Protein AF-A0A068U530-F1 (afdb_monomer_lite)

Organism: Coffea canephora (NCBI:txid49390)

InterPro domains:
  IPR027443 Isopenicillin N synthase-like superfamily [G3DSA:2.60.120.330] (8-93)
  IPR044861 Isopenicillin N synthase-like, Fe(2+) 2OG dioxygenase domain [PF03171] (11-51)

Sequence (94 aa):
MNFSFLTNYVAFIVNLGDLLERWSNCSFRSTLHRVLVGGQERYSIAFFVFPSFNCVVKCLPTCHSEDDPPKYPPVTCGAYLMQRYEDTYVDRSS

Secondary structure (DSSP, 8-state):
------SSS--------HHHHHHTTTSS------PPP-SS------------TT-EE---GGG--SSS--SS--EEHHHHHHHHHHHHH-----

Radius of gyration: 17.14 Å; chains: 1; bounding box: 40×43×44 Å

Foldseek 3Di:
DDDDDPPDDDDDDDFDDPLVCQQLLNPHDRDDDDDDDDPDDDDDDDDDDDPDQQDWRHHHPVRADPVRHRPDDIDGRNVVVVVVCCVVPVDPPD

Structure (mmCIF, N/CA/C/O backbone):
data_AF-A0A068U530-F1
#
_entry.id   AF-A0A068U530-F1
#
loop_
_atom_site.group_PDB
_atom_site.id
_atom_site.type_symbol
_atom_site.label_atom_id
_atom_site.label_alt_id
_atom_site.label_comp_id
_atom_site.label_asym_id
_atom_site.label_entity_id
_atom_site.label_seq_id
_atom_site.pdbx_PDB_ins_code
_atom_site.Cartn_x
_atom_site.Cartn_y
_atom_site.Cartn_z
_atom_site.occupancy
_atom_site.B_iso_or_equiv
_atom_site.auth_seq_id
_atom_site.auth_comp_id
_atom_site.auth_asym_id
_atom_site.auth_atom_id
_atom_site.pdbx_PDB_model_num
ATOM 1 N N . MET A 1 1 ? -18.421 3.606 -0.327 1.00 35.22 1 MET A N 1
ATOM 2 C CA . MET A 1 1 ? -19.114 2.390 0.154 1.00 35.22 1 MET A CA 1
ATOM 3 C C . MET A 1 1 ? -19.737 2.694 1.509 1.00 35.22 1 MET A C 1
ATOM 5 O O . MET A 1 1 ? -19.027 3.209 2.362 1.00 35.22 1 MET A O 1
ATOM 9 N N . ASN A 1 2 ? -21.039 2.450 1.686 1.00 32.34 2 ASN A N 1
ATOM 10 C CA . ASN A 1 2 ? -21.702 2.533 2.991 1.00 32.34 2 ASN A CA 1
ATOM 11 C C . ASN A 1 2 ? -21.654 1.146 3.630 1.00 32.34 2 ASN A C 1
ATOM 13 O O . ASN A 1 2 ? -22.314 0.229 3.150 1.00 32.34 2 ASN A O 1
ATOM 17 N N . PHE A 1 3 ? -20.865 0.994 4.687 1.00 50.25 3 PHE A N 1
ATOM 18 C CA . PHE A 1 3 ? -20.873 -0.218 5.494 1.00 50.25 3 PHE A CA 1
ATOM 19 C C . PHE A 1 3 ? -21.898 -0.042 6.619 1.00 50.25 3 PHE A C 1
ATOM 21 O O . PHE A 1 3 ? -21.651 0.687 7.576 1.00 50.25 3 PHE A O 1
ATOM 28 N N . SER A 1 4 ? -23.064 -0.673 6.483 1.00 48.97 4 SER A N 1
ATOM 29 C CA . SER A 1 4 ? -24.015 -0.874 7.579 1.00 48.97 4 SER A CA 1
ATOM 30 C C . SER A 1 4 ? -23.922 -2.341 7.978 1.00 48.97 4 SER A C 1
ATOM 32 O O . SER A 1 4 ? -24.304 -3.219 7.208 1.00 48.97 4 SER A O 1
ATOM 34 N N . PHE A 1 5 ? -23.339 -2.611 9.144 1.00 56.53 5 PHE A N 1
ATOM 35 C CA . PHE A 1 5 ? -23.310 -3.952 9.713 1.00 56.53 5 PHE A CA 1
ATOM 36 C C . PHE A 1 5 ? -24.460 -4.073 10.711 1.00 56.53 5 PHE A C 1
ATOM 38 O O . PHE A 1 5 ? -24.562 -3.275 11.641 1.00 56.53 5 PHE A O 1
ATOM 45 N N . LEU A 1 6 ? -25.319 -5.075 10.520 1.00 54.38 6 LEU A N 1
ATOM 46 C CA . LEU A 1 6 ? -26.260 -5.514 11.547 1.00 54.38 6 LEU A CA 1
ATOM 47 C C . LEU A 1 6 ? -25.430 -6.117 12.692 1.00 54.38 6 LEU A C 1
ATOM 49 O O . LEU A 1 6 ? -24.719 -7.107 12.517 1.00 54.38 6 LEU A O 1
ATOM 53 N N . THR A 1 7 ? -25.446 -5.451 13.841 1.00 52.22 7 THR A N 1
ATOM 54 C CA . THR A 1 7 ? -24.564 -5.679 14.991 1.00 52.22 7 THR A CA 1
ATOM 55 C C . THR A 1 7 ? -24.912 -6.967 15.739 1.00 52.22 7 THR A C 1
ATOM 57 O O . THR A 1 7 ? -25.653 -6.916 16.711 1.00 52.22 7 THR A O 1
ATOM 60 N N . ASN A 1 8 ? -24.382 -8.117 15.309 1.00 58.56 8 ASN A N 1
ATOM 61 C CA . ASN A 1 8 ? -24.405 -9.357 16.108 1.00 58.56 8 ASN A CA 1
ATOM 62 C C . ASN A 1 8 ? -23.098 -10.177 16.057 1.00 58.56 8 ASN A C 1
ATOM 64 O O . ASN A 1 8 ? -23.039 -11.257 16.638 1.00 58.56 8 ASN A O 1
ATOM 68 N N . TYR A 1 9 ? -22.034 -9.677 15.418 1.00 70.69 9 TYR A N 1
ATOM 69 C CA . TYR A 1 9 ? -20.738 -10.363 15.360 1.00 70.69 9 TYR A CA 1
ATOM 70 C C . TYR A 1 9 ? -19.573 -9.397 15.571 1.00 70.69 9 TYR A C 1
ATOM 72 O O . TYR A 1 9 ? -19.597 -8.263 15.092 1.00 70.69 9 TYR A O 1
ATOM 80 N N . VAL A 1 10 ? -18.536 -9.875 16.262 1.00 85.06 10 VAL A N 1
ATOM 81 C CA . VAL A 1 10 ? -17.232 -9.207 16.320 1.00 85.06 10 VAL A CA 1
ATOM 82 C C . VAL A 1 10 ? -16.510 -9.488 15.007 1.00 85.06 10 VAL A C 1
ATOM 84 O O . VA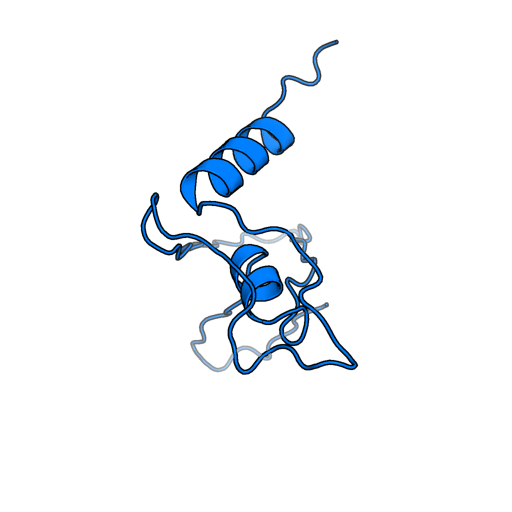L A 1 10 ? -16.303 -10.646 14.650 1.00 85.06 10 VAL A O 1
ATOM 87 N N . ALA A 1 11 ? -16.142 -8.436 14.282 1.00 88.62 11 ALA A N 1
ATOM 88 C CA . ALA A 1 11 ? -15.487 -8.545 12.986 1.00 88.62 11 ALA A CA 1
ATOM 89 C C . ALA A 1 11 ? -14.386 -7.495 12.832 1.00 88.62 11 ALA A C 1
ATOM 91 O O . ALA A 1 11 ? -14.464 -6.402 13.393 1.00 88.62 11 ALA A O 1
ATOM 92 N N . PHE A 1 12 ? -13.390 -7.824 12.011 1.00 90.88 12 PHE A N 1
ATOM 93 C CA . PHE A 1 12 ? -12.416 -6.862 11.513 1.00 90.88 12 PHE A CA 1
ATOM 94 C C . PHE A 1 12 ? -12.792 -6.429 10.104 1.00 90.88 12 PHE A C 1
ATOM 96 O O . PHE A 1 12 ? -13.177 -7.248 9.270 1.00 90.88 12 PHE A O 1
ATOM 103 N N . ILE A 1 13 ? -12.634 -5.136 9.836 1.00 93.00 13 ILE A N 1
ATOM 104 C CA . ILE A 1 13 ? -12.738 -4.596 8.486 1.00 93.00 13 ILE A CA 1
ATOM 105 C C . ILE A 1 13 ? -11.329 -4.476 7.929 1.00 93.00 13 ILE A C 1
ATOM 107 O O . ILE A 1 13 ? -10.490 -3.793 8.511 1.00 93.00 13 ILE A O 1
ATOM 111 N N . VAL A 1 14 ? -11.080 -5.156 6.811 1.00 95.06 14 VAL A N 1
ATOM 112 C CA . VAL A 1 14 ? -9.790 -5.144 6.120 1.00 95.06 14 VAL A CA 1
ATOM 113 C C . VAL A 1 14 ? -9.967 -4.439 4.784 1.00 95.06 14 VAL A C 1
ATOM 115 O O . VAL A 1 14 ? -10.770 -4.861 3.953 1.00 95.06 14 VAL A O 1
ATOM 118 N N . ASN A 1 15 ? -9.214 -3.363 4.578 1.00 95.88 15 ASN A N 1
ATOM 119 C CA . ASN A 1 15 ? -9.112 -2.674 3.298 1.00 95.88 15 ASN A CA 1
ATOM 120 C C . ASN A 1 15 ? -7.723 -2.876 2.690 1.00 95.88 15 ASN A C 1
ATOM 122 O O . ASN A 1 15 ? -6.734 -3.080 3.392 1.00 95.88 15 ASN A O 1
ATOM 126 N N . LEU A 1 16 ? -7.661 -2.791 1.366 1.00 96.69 16 LEU A N 1
ATOM 127 C CA . LEU A 1 16 ? -6.419 -2.898 0.610 1.00 96.69 16 LEU A CA 1
ATOM 128 C C . LEU A 1 16 ? -5.837 -1.500 0.401 1.00 96.69 16 LEU A C 1
ATOM 130 O O . LEU A 1 16 ? -6.593 -0.545 0.223 1.00 96.69 16 LEU A O 1
ATOM 134 N N . GLY A 1 17 ? -4.512 -1.387 0.466 1.00 96.81 17 GLY A N 1
ATOM 135 C CA . GLY A 1 17 ? -3.790 -0.137 0.226 1.00 96.81 17 GLY A CA 1
ATOM 136 C C . GLY A 1 17 ? -3.149 -0.083 -1.159 1.00 96.81 17 GLY A C 1
ATOM 137 O O . GLY A 1 17 ? -3.002 -1.101 -1.838 1.00 96.81 17 GLY A O 1
ATOM 138 N N . ASP A 1 18 ? -2.700 1.108 -1.548 1.00 97.19 18 ASP A N 1
ATOM 139 C CA . ASP A 1 18 ? -2.204 1.395 -2.901 1.00 97.19 18 ASP A CA 1
ATOM 140 C C . ASP A 1 18 ? -1.009 0.527 -3.323 1.00 97.19 18 ASP A C 1
ATOM 142 O O . ASP A 1 18 ? -0.892 0.152 -4.487 1.00 97.19 18 ASP A O 1
ATOM 146 N N . LEU A 1 19 ? -0.117 0.166 -2.392 1.00 98.00 19 LEU A N 1
ATOM 147 C CA . LEU A 1 19 ? 1.021 -0.705 -2.712 1.00 98.00 19 LEU A CA 1
ATOM 148 C C . LEU A 1 19 ? 0.563 -2.094 -3.188 1.00 98.00 19 LEU A C 1
ATOM 150 O O . LEU A 1 19 ? 1.173 -2.654 -4.098 1.00 98.00 19 LEU A O 1
ATOM 154 N N . LEU A 1 20 ? -0.534 -2.626 -2.635 1.00 98.00 20 LEU A N 1
ATOM 155 C CA . LEU A 1 20 ? -1.113 -3.891 -3.092 1.00 98.00 20 LEU A CA 1
ATOM 156 C C . LEU A 1 20 ? -1.850 -3.732 -4.429 1.00 98.00 20 LEU A C 1
ATOM 158 O O . LEU A 1 20 ? -1.790 -4.627 -5.273 1.00 98.00 20 LEU A O 1
ATOM 162 N N . GLU A 1 21 ? -2.494 -2.587 -4.661 1.00 98.44 21 GLU A N 1
ATOM 163 C CA . GLU A 1 21 ? -3.068 -2.266 -5.974 1.00 98.44 21 GLU A CA 1
ATOM 164 C C . GLU A 1 21 ? -1.988 -2.259 -7.066 1.00 98.44 21 GLU A C 1
ATOM 166 O O . GLU A 1 21 ? -2.157 -2.883 -8.114 1.00 98.44 21 GLU A O 1
ATOM 171 N N . ARG A 1 22 ? -0.829 -1.652 -6.787 1.00 98.19 22 ARG A N 1
ATOM 172 C CA . ARG A 1 22 ? 0.317 -1.638 -7.709 1.00 98.19 22 ARG A CA 1
ATOM 173 C C . ARG A 1 22 ? 0.913 -3.026 -7.931 1.00 98.19 22 ARG A C 1
ATOM 175 O O . ARG A 1 22 ? 1.250 -3.362 -9.063 1.00 98.19 22 ARG A O 1
ATOM 182 N N . TRP A 1 23 ? 1.035 -3.841 -6.882 1.00 98.12 23 TRP A N 1
ATOM 183 C CA . TRP A 1 23 ? 1.501 -5.227 -7.010 1.00 98.12 23 TRP A CA 1
ATOM 184 C C . TRP A 1 23 ? 0.587 -6.080 -7.882 1.00 98.12 23 TRP A C 1
ATOM 186 O O . TRP A 1 23 ? 1.072 -6.864 -8.695 1.00 98.12 23 TRP A O 1
ATOM 196 N N . SER A 1 24 ? -0.721 -5.915 -7.709 1.00 98.31 24 SER A N 1
ATOM 197 C CA . SER A 1 24 ? -1.748 -6.710 -8.384 1.00 98.31 24 SER A CA 1
ATOM 198 C C . SER A 1 24 ? -2.167 -6.163 -9.746 1.00 98.31 24 SER A C 1
ATOM 200 O O . SER A 1 24 ? -3.149 -6.637 -10.312 1.00 98.31 24 SER A O 1
ATOM 202 N N . ASN A 1 25 ? -1.456 -5.159 -10.266 1.00 98.12 25 ASN A N 1
ATOM 203 C CA . ASN A 1 25 ? -1.769 -4.501 -11.533 1.00 98.12 25 ASN A CA 1
ATOM 204 C C . ASN A 1 25 ? -3.219 -3.995 -11.630 1.00 98.12 25 ASN A C 1
ATOM 206 O O . ASN A 1 25 ? -3.858 -4.101 -12.679 1.00 98.12 25 ASN A O 1
ATOM 210 N N . CYS A 1 26 ? -3.753 -3.458 -10.531 1.00 97.38 26 CYS A N 1
ATOM 211 C CA . CYS A 1 26 ? -5.153 -3.044 -10.388 1.00 97.38 26 CYS A CA 1
ATOM 212 C C . CYS A 1 26 ? -6.193 -4.174 -10.332 1.00 97.38 26 CYS A C 1
ATOM 214 O O . CYS A 1 26 ? -7.385 -3.871 -10.298 1.00 97.38 26 CYS A O 1
ATOM 216 N N . SER A 1 27 ? -5.799 -5.452 -10.266 1.00 96.75 27 SER A N 1
ATOM 217 C CA . SER A 1 27 ? -6.756 -6.542 -10.015 1.00 96.75 27 SER A CA 1
ATOM 218 C C . SER A 1 27 ? -7.383 -6.433 -8.623 1.00 96.75 27 SER A C 1
ATOM 220 O O . SER A 1 27 ? -8.544 -6.794 -8.438 1.00 96.75 27 SER A O 1
ATOM 222 N N . PHE A 1 28 ? -6.635 -5.913 -7.647 1.00 96.69 28 PHE A N 1
ATOM 223 C CA . PHE A 1 28 ? -7.154 -5.522 -6.343 1.00 96.69 28 PHE A CA 1
ATOM 224 C C . PHE A 1 28 ? -7.100 -4.004 -6.198 1.00 96.69 28 PHE A C 1
ATOM 226 O O . PHE A 1 28 ? -6.070 -3.393 -6.463 1.00 96.69 28 PHE A O 1
ATOM 233 N N . ARG A 1 29 ? -8.209 -3.388 -5.775 1.00 96.25 29 ARG A N 1
ATOM 234 C CA . ARG A 1 29 ? -8.357 -1.926 -5.763 1.00 96.25 29 ARG A CA 1
ATOM 235 C C . ARG A 1 29 ? -8.319 -1.352 -4.350 1.00 96.25 29 ARG A C 1
ATOM 237 O O . ARG A 1 29 ? -9.091 -1.761 -3.478 1.00 96.25 29 ARG A O 1
ATOM 244 N N . SER A 1 30 ? -7.464 -0.358 -4.159 1.00 97.12 30 SER A N 1
ATOM 245 C CA . SER A 1 30 ? -7.412 0.533 -3.008 1.00 97.12 30 SER A CA 1
ATOM 246 C C . SER A 1 30 ? -8.633 1.446 -3.043 1.00 97.12 30 SER A C 1
ATOM 248 O O . SER A 1 30 ? -8.714 2.439 -3.768 1.00 97.12 30 SER A O 1
ATOM 250 N N . THR A 1 31 ? -9.673 1.037 -2.320 1.00 95.44 31 THR A N 1
ATOM 251 C CA . THR A 1 31 ? -10.976 1.694 -2.419 1.00 95.44 31 THR A CA 1
ATOM 252 C C . THR A 1 31 ? -11.031 2.934 -1.532 1.00 95.44 31 THR A C 1
ATOM 254 O O . THR A 1 31 ? -10.797 2.862 -0.322 1.00 95.44 31 THR A O 1
ATOM 257 N N . LEU A 1 32 ? -11.430 4.065 -2.122 1.00 94.62 32 LEU A N 1
ATOM 258 C CA . LEU A 1 32 ? -11.689 5.299 -1.384 1.00 94.62 32 LEU A CA 1
ATOM 259 C C . LEU A 1 32 ? -12.776 5.084 -0.322 1.00 94.62 32 LEU A C 1
ATOM 261 O O . LEU A 1 32 ? -13.898 4.652 -0.613 1.00 94.62 32 LEU A O 1
ATOM 265 N N . HIS A 1 33 ? -12.450 5.436 0.916 1.00 92.69 33 HIS A N 1
ATOM 266 C CA . HIS A 1 33 ? -13.344 5.350 2.061 1.00 92.69 33 HIS A CA 1
ATOM 267 C C . HIS A 1 33 ? -13.233 6.615 2.915 1.00 92.69 33 HIS A C 1
ATOM 269 O O . HIS A 1 33 ? -12.202 7.281 2.943 1.00 92.69 33 HIS A O 1
ATOM 275 N N . ARG A 1 34 ? -14.329 6.971 3.588 1.00 92.56 34 ARG A N 1
ATOM 276 C CA . ARG A 1 34 ? -14.406 8.130 4.482 1.00 92.56 34 ARG A CA 1
ATOM 277 C C . ARG A 1 34 ? -15.251 7.791 5.699 1.00 92.56 34 ARG A C 1
ATOM 279 O O . ARG A 1 34 ? -16.197 7.012 5.588 1.00 92.56 34 ARG A O 1
ATOM 286 N N . VAL A 1 35 ? -14.938 8.412 6.829 1.00 90.69 35 VAL A N 1
ATOM 287 C CA . VAL A 1 35 ? -15.762 8.336 8.038 1.00 90.69 35 VAL A CA 1
ATOM 288 C C . VAL A 1 35 ? -16.764 9.486 8.007 1.00 90.69 35 VAL A C 1
ATOM 290 O O . VAL A 1 35 ? -16.385 10.635 7.797 1.00 90.69 35 VAL A O 1
ATOM 293 N N . LEU A 1 36 ? -18.045 9.172 8.198 1.00 89.19 36 LEU A N 1
ATOM 294 C CA . LEU A 1 36 ? -19.081 10.174 8.433 1.00 89.19 36 LEU A CA 1
ATOM 295 C C . LEU A 1 36 ? -19.267 10.334 9.941 1.00 89.19 36 LEU A C 1
ATOM 297 O O . LEU A 1 36 ? -19.358 9.340 10.661 1.00 89.19 36 LEU A O 1
ATOM 301 N N . VAL A 1 37 ? -19.315 11.577 10.413 1.00 84.38 37 VAL A N 1
ATOM 302 C CA . VAL A 1 37 ? -19.586 11.874 11.822 1.00 84.38 37 VAL A CA 1
ATOM 303 C C . VAL A 1 37 ? -21.092 11.799 12.034 1.00 84.38 37 VAL A C 1
ATOM 305 O O . VAL A 1 37 ? -21.850 12.480 11.348 1.00 84.38 37 VAL A O 1
ATOM 308 N N . GLY A 1 38 ? -21.527 10.948 12.958 1.00 77.00 38 GLY A N 1
ATOM 309 C CA . GLY A 1 38 ? -22.941 10.653 13.163 1.00 77.00 38 GLY A CA 1
ATOM 310 C C . GLY A 1 38 ? -23.348 10.791 14.617 1.00 77.00 38 GLY A C 1
ATOM 311 O O . GLY A 1 38 ? -23.709 9.782 15.197 1.00 77.00 38 GLY A O 1
ATOM 312 N N . GLY A 1 39 ? -23.245 11.995 15.196 1.00 82.19 39 GLY A N 1
ATOM 313 C CA . GLY A 1 39 ? -23.825 12.420 16.491 1.00 82.19 39 GLY A CA 1
ATOM 314 C C . GLY A 1 39 ? -23.504 11.607 17.758 1.00 82.19 39 GLY A C 1
ATOM 315 O O . GLY A 1 39 ? -23.814 12.054 18.854 1.00 82.19 39 GLY A O 1
ATOM 316 N N . GLN A 1 40 ? -22.900 10.434 17.617 1.00 89.56 40 GLN A N 1
ATOM 317 C CA . GLN A 1 40 ? -22.642 9.433 18.636 1.00 89.56 40 GLN A CA 1
ATOM 318 C C . GLN A 1 40 ? -21.142 9.201 18.734 1.00 89.56 40 GLN A C 1
ATOM 320 O O . GLN A 1 40 ? -20.401 9.348 17.754 1.00 89.56 40 GLN A O 1
ATOM 325 N N . GLU A 1 41 ? -20.704 8.809 19.921 1.00 90.50 41 GLU A N 1
ATOM 326 C CA . GLU A 1 41 ? -19.311 8.483 20.167 1.00 90.50 41 GLU A CA 1
ATOM 327 C C . GLU A 1 41 ? -18.909 7.205 19.417 1.00 90.50 41 GLU A C 1
ATOM 329 O O . GLU A 1 41 ? -19.614 6.194 19.427 1.00 90.50 41 GLU A O 1
ATOM 334 N N . ARG A 1 42 ? -17.761 7.256 18.736 1.00 89.19 42 ARG A N 1
ATOM 335 C CA . ARG A 1 42 ? -17.230 6.142 17.951 1.00 89.19 42 ARG A CA 1
ATOM 336 C C . ARG A 1 42 ? -15.729 6.027 18.160 1.00 89.19 42 ARG A C 1
ATOM 338 O O . ARG A 1 42 ? -14.979 6.921 17.781 1.00 89.19 42 ARG A O 1
ATOM 345 N N . TYR A 1 43 ? -15.298 4.865 18.635 1.00 89.81 43 TYR A N 1
ATOM 346 C CA . TYR A 1 43 ? -13.889 4.497 18.728 1.00 89.81 43 TYR A CA 1
ATOM 347 C C . TYR A 1 43 ? -13.463 3.683 17.502 1.00 89.81 43 TYR A C 1
ATOM 349 O O . TYR A 1 43 ? -14.216 2.855 16.991 1.00 89.81 43 TYR A O 1
ATOM 357 N N . SER A 1 44 ? -12.255 3.939 17.001 1.00 91.19 44 SER A N 1
ATOM 358 C CA . SER A 1 44 ? -11.691 3.253 15.837 1.00 91.19 44 SER A CA 1
ATOM 359 C C . SER A 1 44 ? -10.191 3.104 16.024 1.00 91.19 44 SER A C 1
ATOM 361 O O . SER A 1 44 ? -9.505 4.093 16.262 1.00 91.19 44 SER A O 1
ATOM 363 N N . ILE A 1 45 ? -9.685 1.883 15.875 1.00 94.00 45 ILE A N 1
ATOM 364 C CA . ILE A 1 45 ? -8.251 1.589 15.890 1.00 94.00 45 ILE A CA 1
ATOM 365 C C . ILE A 1 45 ? -7.898 1.062 14.504 1.00 94.00 45 ILE A C 1
ATOM 367 O O . ILE A 1 45 ? -8.498 0.094 14.040 1.00 94.00 45 ILE A O 1
ATOM 371 N N . ALA A 1 46 ? -6.963 1.728 13.830 1.00 94.50 46 ALA A N 1
ATOM 372 C CA . ALA A 1 46 ? -6.451 1.303 12.534 1.00 94.50 46 ALA A CA 1
ATOM 373 C C . ALA A 1 46 ? -5.055 0.702 12.709 1.00 94.50 46 ALA A C 1
ATOM 375 O O . ALA A 1 46 ? -4.207 1.279 13.387 1.00 94.50 46 ALA A O 1
ATOM 376 N N . PHE A 1 47 ? -4.823 -0.445 12.075 1.00 96.50 47 PHE A N 1
ATOM 377 C CA . PHE A 1 47 ? -3.514 -1.081 11.997 1.00 96.50 47 PHE A CA 1
ATOM 378 C C . PHE A 1 47 ? -3.116 -1.205 10.528 1.00 96.50 47 PHE A C 1
ATOM 380 O O . PHE A 1 47 ? -3.855 -1.785 9.733 1.00 96.50 47 PHE A O 1
ATOM 387 N N . PHE A 1 48 ? -1.965 -0.639 10.168 1.00 95.12 48 PHE A N 1
ATOM 388 C CA . PHE A 1 48 ? -1.478 -0.614 8.792 1.00 95.12 48 PHE A CA 1
ATOM 389 C C . PHE A 1 48 ? -0.313 -1.584 8.625 1.00 95.12 48 PHE A C 1
ATOM 391 O O . PHE A 1 48 ? 0.643 -1.558 9.398 1.00 95.12 48 PHE A O 1
ATOM 398 N N . VAL A 1 49 ? -0.392 -2.425 7.593 1.00 96.12 49 VAL A N 1
ATOM 399 C CA . VAL A 1 49 ? 0.648 -3.399 7.251 1.00 96.12 49 VAL A CA 1
ATOM 400 C C . VAL A 1 49 ? 1.322 -2.972 5.961 1.00 96.12 49 VAL A C 1
ATOM 402 O O . VAL A 1 49 ? 0.660 -2.719 4.954 1.00 96.12 49 VAL A O 1
ATOM 405 N N . PHE A 1 50 ? 2.648 -2.943 5.994 1.00 95.69 50 PHE A N 1
ATOM 406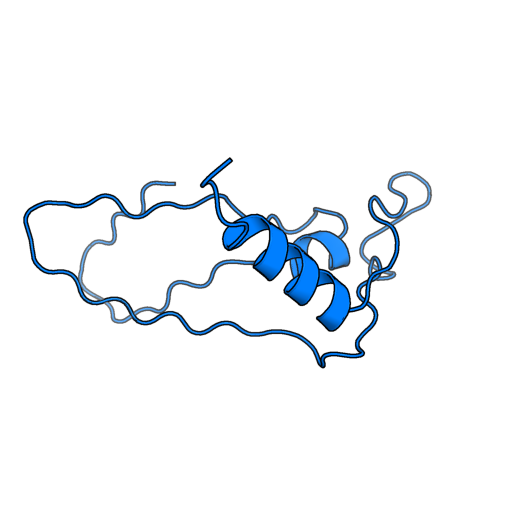 C CA . PHE A 1 50 ? 3.487 -2.608 4.854 1.00 95.69 50 PHE A CA 1
ATOM 407 C C . PHE A 1 50 ? 4.557 -3.686 4.667 1.00 95.69 50 PHE A C 1
ATOM 409 O O . PHE A 1 50 ? 4.963 -4.321 5.646 1.00 95.69 50 PHE A O 1
ATOM 416 N N . PRO A 1 51 ? 5.046 -3.902 3.435 1.00 96.62 51 PRO A N 1
ATOM 417 C CA . PRO A 1 51 ? 6.271 -4.662 3.246 1.00 96.62 51 PRO A CA 1
ATOM 418 C C . PRO A 1 51 ? 7.476 -3.947 3.868 1.00 96.62 51 PRO A C 1
ATOM 420 O O . PRO A 1 51 ? 7.404 -2.785 4.270 1.00 96.62 51 PRO A O 1
ATOM 423 N N . SER A 1 52 ? 8.617 -4.639 3.926 1.00 97.88 52 SER A N 1
ATOM 424 C CA . SER A 1 52 ? 9.873 -4.042 4.386 1.00 97.88 52 SER A CA 1
ATOM 425 C C . SER A 1 52 ? 10.184 -2.750 3.624 1.00 97.88 52 SER A C 1
ATOM 427 O O . SER A 1 52 ? 9.939 -2.661 2.423 1.00 97.88 52 SER A O 1
ATOM 429 N N . PHE A 1 53 ? 10.794 -1.772 4.295 1.00 97.56 53 PHE A N 1
ATOM 430 C CA . PHE A 1 53 ? 11.060 -0.440 3.734 1.00 97.56 53 PHE A CA 1
ATOM 431 C C . PHE A 1 53 ? 11.800 -0.478 2.380 1.00 97.56 53 PHE A C 1
ATOM 433 O O . PHE A 1 53 ? 11.457 0.251 1.452 1.00 97.56 53 PHE A O 1
ATOM 440 N N . ASN A 1 54 ? 12.751 -1.404 2.229 1.00 98.06 54 ASN A N 1
ATOM 441 C CA . ASN A 1 54 ? 13.541 -1.583 1.005 1.00 98.06 54 ASN A CA 1
ATOM 442 C C . ASN A 1 54 ? 12.894 -2.525 -0.028 1.00 98.06 54 ASN A C 1
ATOM 444 O O . ASN A 1 54 ? 13.482 -2.784 -1.076 1.00 98.06 54 ASN A O 1
ATOM 448 N N . CYS A 1 55 ? 11.709 -3.071 0.251 1.00 98.44 55 CYS A N 1
ATOM 449 C CA . CYS A 1 55 ? 11.005 -3.947 -0.678 1.00 98.44 55 CYS A CA 1
ATOM 450 C C . CYS A 1 55 ? 10.630 -3.175 -1.946 1.00 98.44 55 CYS A C 1
ATOM 452 O O . CYS A 1 55 ? 9.981 -2.129 -1.868 1.00 98.44 55 CYS A O 1
ATOM 454 N N . VAL A 1 56 ? 11.024 -3.703 -3.107 1.00 98.56 56 VAL A N 1
ATOM 455 C CA . VAL A 1 56 ? 10.651 -3.152 -4.412 1.00 98.56 56 VAL A CA 1
ATOM 456 C C . VAL A 1 56 ? 9.259 -3.654 -4.788 1.00 98.56 56 VAL A C 1
ATOM 458 O O . VAL A 1 56 ? 9.060 -4.821 -5.129 1.00 98.56 56 VAL A O 1
ATOM 461 N N . VAL A 1 57 ? 8.297 -2.744 -4.760 1.00 98.44 57 VAL A N 1
ATOM 462 C CA . VAL A 1 57 ? 6.934 -2.943 -5.235 1.00 98.44 57 VAL A CA 1
ATOM 463 C C . VAL A 1 57 ? 6.913 -2.759 -6.749 1.00 98.44 57 VAL A C 1
ATOM 465 O O . VAL A 1 57 ? 6.989 -1.644 -7.261 1.00 98.44 57 VAL A O 1
ATOM 468 N N . LYS A 1 58 ? 6.834 -3.880 -7.465 1.00 98.31 58 LYS A N 1
ATOM 469 C CA . LYS A 1 58 ? 6.677 -3.974 -8.923 1.00 98.31 58 LYS A CA 1
ATOM 470 C C . LYS A 1 58 ? 5.601 -5.003 -9.240 1.00 98.31 58 LYS A C 1
ATOM 472 O O . LYS A 1 58 ? 5.465 -5.949 -8.472 1.00 98.31 58 LYS A O 1
ATOM 477 N N . CYS A 1 59 ? 4.880 -4.838 -10.347 1.00 98.56 59 CYS A N 1
ATOM 478 C CA . CYS A 1 59 ? 3.820 -5.766 -10.743 1.00 98.56 59 CYS A CA 1
ATOM 479 C C . CYS A 1 59 ? 4.263 -7.234 -10.604 1.00 98.56 59 CYS A C 1
ATOM 481 O O . CYS A 1 59 ? 5.350 -7.605 -11.058 1.00 98.56 59 CYS A O 1
ATOM 483 N N . LEU A 1 60 ? 3.440 -8.048 -9.942 1.00 98.12 60 LEU A N 1
ATOM 484 C CA . LEU A 1 60 ? 3.729 -9.463 -9.733 1.00 98.12 60 LEU A CA 1
ATOM 485 C C . LEU A 1 60 ? 3.630 -10.230 -11.062 1.00 98.12 60 LEU A C 1
ATOM 487 O O . LEU A 1 60 ? 2.771 -9.889 -11.876 1.00 98.12 60 LEU A O 1
ATOM 491 N N . PRO A 1 61 ? 4.436 -11.290 -11.272 1.00 97.44 61 PRO A N 1
ATOM 492 C CA . PRO A 1 61 ? 4.446 -12.039 -12.534 1.00 97.44 61 PRO A CA 1
ATOM 493 C C . PRO A 1 61 ? 3.087 -12.633 -12.925 1.00 97.44 61 PRO A C 1
ATOM 495 O O . PRO A 1 61 ? 2.786 -12.778 -14.099 1.00 97.44 61 PRO A O 1
ATOM 498 N N . THR A 1 62 ? 2.253 -12.967 -11.939 1.00 97.69 62 THR A N 1
ATOM 499 C CA . THR A 1 62 ? 0.904 -13.521 -12.142 1.00 97.69 62 THR A CA 1
ATOM 500 C C . THR A 1 62 ? -0.166 -12.453 -12.374 1.00 97.69 62 THR A C 1
ATOM 502 O O . THR A 1 62 ? -1.341 -12.787 -12.480 1.00 97.69 62 THR A O 1
ATOM 505 N N . CYS A 1 63 ? 0.209 -11.173 -12.374 1.00 97.75 63 CYS A N 1
ATOM 506 C CA . CYS A 1 63 ? -0.715 -10.043 -12.450 1.00 97.75 63 CYS A CA 1
ATOM 507 C C . CYS A 1 63 ? -0.537 -9.211 -13.726 1.00 97.75 63 CYS A C 1
ATOM 509 O O . CYS A 1 63 ? -1.148 -8.156 -13.839 1.00 97.75 63 CYS A O 1
ATOM 511 N N . HIS A 1 64 ? 0.281 -9.659 -14.679 1.00 97.94 64 HIS A N 1
ATOM 512 C CA . HIS A 1 64 ? 0.401 -9.024 -15.987 1.00 97.94 64 HIS A CA 1
ATOM 513 C C . HIS A 1 64 ? 0.515 -10.074 -17.094 1.00 97.94 64 HIS A C 1
ATOM 515 O O . HIS A 1 64 ? 0.887 -11.223 -16.850 1.00 97.94 64 HIS A O 1
ATOM 521 N N . SER A 1 65 ? 0.219 -9.662 -18.319 1.00 97.50 65 SER A N 1
ATOM 522 C CA . SER A 1 65 ? 0.408 -10.439 -19.546 1.00 97.50 65 SER A CA 1
ATOM 523 C C . SER A 1 65 ? 0.944 -9.523 -20.650 1.00 97.50 65 SER A C 1
ATOM 525 O O . SER A 1 65 ? 1.273 -8.365 -20.386 1.00 97.50 65 SER A O 1
ATOM 527 N N . GLU A 1 66 ? 1.065 -10.030 -21.876 1.00 97.00 66 GLU A N 1
ATOM 528 C CA . GLU A 1 66 ? 1.379 -9.185 -23.037 1.00 97.00 66 GLU A CA 1
ATOM 529 C C . GLU A 1 66 ? 0.256 -8.170 -23.317 1.00 97.00 66 GLU A C 1
ATOM 531 O O . GLU A 1 66 ? 0.542 -7.013 -23.620 1.00 97.00 66 GLU A O 1
ATOM 536 N N . ASP A 1 67 ? -1.005 -8.574 -23.123 1.00 97.56 67 ASP A N 1
ATOM 537 C CA . ASP A 1 67 ? -2.186 -7.726 -23.340 1.00 97.56 67 ASP A CA 1
ATOM 538 C C . ASP A 1 67 ? -2.502 -6.789 -22.158 1.00 97.56 67 ASP A C 1
ATOM 540 O O . ASP A 1 67 ? -3.169 -5.769 -22.333 1.00 97.56 67 ASP A O 1
ATOM 544 N N . ASP A 1 68 ? -2.028 -7.113 -20.949 1.00 97.00 68 ASP A N 1
ATOM 545 C CA . ASP A 1 68 ? -2.138 -6.261 -19.758 1.00 97.00 68 ASP A CA 1
ATOM 546 C C . ASP A 1 68 ? -0.762 -6.069 -19.101 1.00 97.00 68 ASP A C 1
ATOM 548 O O . ASP A 1 68 ? -0.457 -6.728 -18.099 1.00 97.00 68 ASP A O 1
ATOM 552 N N . PRO A 1 69 ? 0.103 -5.202 -19.660 1.00 97.81 69 PRO A N 1
ATOM 553 C CA . PRO A 1 69 ? 1.436 -4.975 -19.121 1.00 97.81 69 PRO A CA 1
ATOM 554 C C . PRO A 1 69 ? 1.391 -4.251 -17.760 1.00 97.81 69 PRO A C 1
ATOM 556 O O . PRO A 1 69 ? 0.368 -3.674 -17.375 1.00 97.81 69 PRO A O 1
ATOM 559 N N . PRO A 1 70 ? 2.509 -4.234 -17.007 1.00 98.38 70 PRO A N 1
ATOM 560 C CA . PRO A 1 70 ? 2.608 -3.494 -15.752 1.00 98.38 70 PRO A CA 1
ATOM 561 C C . PRO A 1 70 ? 2.207 -2.016 -15.892 1.00 98.38 70 PRO A C 1
ATOM 563 O O . PRO A 1 70 ? 2.848 -1.248 -16.607 1.00 98.38 70 PRO A O 1
ATOM 566 N N . LYS A 1 71 ? 1.176 -1.599 -15.150 1.00 98.25 71 LYS A N 1
ATOM 567 C CA . LYS A 1 71 ? 0.593 -0.245 -15.212 1.00 98.25 71 LYS A CA 1
ATOM 568 C C . LYS A 1 71 ? 1.389 0.820 -14.450 1.00 98.25 71 LYS A C 1
ATOM 570 O O . LYS A 1 71 ? 1.156 2.012 -14.631 1.00 98.25 71 LYS A O 1
ATOM 575 N N . TYR A 1 72 ? 2.316 0.406 -1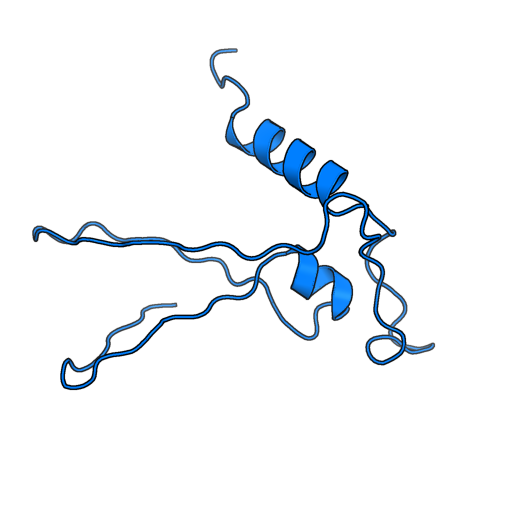3.585 1.00 98.00 72 TYR A N 1
ATOM 576 C CA . TYR A 1 72 ? 3.104 1.305 -12.742 1.00 98.00 72 TYR A CA 1
ATOM 577 C C . TYR A 1 72 ? 4.592 0.959 -12.800 1.00 98.00 72 TYR A C 1
ATOM 579 O O . TYR A 1 72 ? 4.939 -0.227 -12.787 1.00 98.00 72 TYR A O 1
ATOM 587 N N . PRO A 1 73 ? 5.488 1.962 -12.758 1.00 97.94 73 PRO A N 1
ATOM 588 C CA . PRO A 1 73 ? 6.909 1.702 -12.578 1.00 97.94 73 PRO A CA 1
ATOM 589 C C . PRO A 1 73 ? 7.179 1.085 -11.192 1.00 97.94 73 PRO A C 1
ATOM 591 O O . PRO A 1 73 ? 6.408 1.325 -10.253 1.00 97.94 73 PRO A O 1
ATOM 594 N N . PRO A 1 74 ? 8.270 0.318 -11.021 1.00 98.31 74 PRO A N 1
ATOM 595 C CA . PRO A 1 74 ? 8.710 -0.143 -9.708 1.00 98.31 74 PRO A CA 1
ATOM 596 C C . PRO A 1 74 ? 8.964 1.018 -8.735 1.00 98.31 74 PRO A C 1
ATOM 598 O O . PRO A 1 74 ? 9.486 2.059 -9.126 1.00 98.31 74 PRO A O 1
ATOM 601 N N . VAL A 1 75 ? 8.639 0.832 -7.455 1.00 98.44 75 VAL A N 1
ATOM 602 C CA . VAL A 1 75 ? 8.959 1.778 -6.370 1.00 98.44 75 VAL A CA 1
ATOM 603 C C . VAL A 1 75 ? 9.379 1.005 -5.125 1.00 98.44 75 VAL A C 1
ATOM 605 O O . VAL A 1 75 ? 8.891 -0.100 -4.908 1.00 98.44 75 VAL A O 1
ATOM 608 N N . THR A 1 76 ? 10.249 1.546 -4.275 1.00 98.69 76 THR A N 1
ATOM 609 C CA . THR A 1 76 ? 10.437 0.953 -2.942 1.00 98.69 76 THR A CA 1
ATOM 610 C C . THR A 1 76 ? 9.273 1.328 -2.027 1.00 98.69 76 THR A C 1
ATOM 612 O O . THR A 1 76 ? 8.700 2.412 -2.149 1.00 98.69 76 THR A O 1
ATOM 615 N N . CYS A 1 77 ? 8.924 0.452 -1.083 1.00 98.38 77 CYS A N 1
ATOM 616 C CA . CYS A 1 77 ? 7.909 0.757 -0.074 1.00 98.38 77 CYS A CA 1
ATOM 617 C C . CYS A 1 77 ? 8.230 2.063 0.660 1.00 98.38 77 CYS A C 1
ATOM 619 O O . CYS A 1 77 ? 7.365 2.920 0.802 1.00 98.38 77 CYS A O 1
ATOM 621 N N . GLY A 1 78 ? 9.486 2.239 1.070 1.00 98.19 78 GLY A N 1
ATOM 622 C CA . GLY A 1 78 ? 9.943 3.428 1.773 1.00 98.19 78 GLY A CA 1
ATOM 623 C C . GLY A 1 78 ? 9.762 4.707 0.968 1.00 98.19 78 GLY A C 1
ATOM 624 O O . GLY A 1 78 ? 9.159 5.649 1.471 1.00 98.19 78 GLY A O 1
ATOM 625 N N . ALA A 1 79 ? 10.195 4.72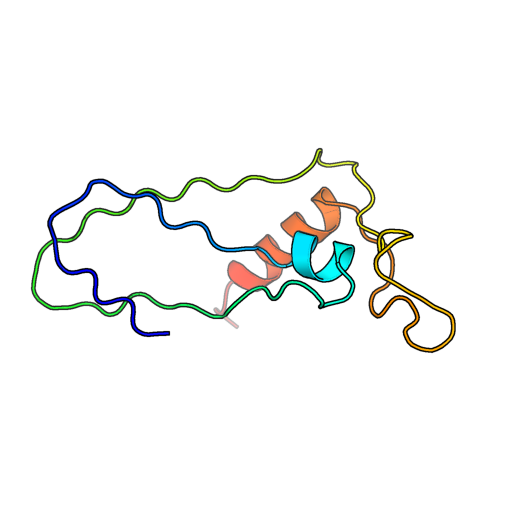6 -0.297 1.00 98.19 79 ALA A N 1
ATOM 626 C CA . ALA A 1 79 ? 10.018 5.899 -1.153 1.00 98.19 79 ALA A CA 1
ATOM 627 C C . ALA A 1 79 ? 8.534 6.232 -1.360 1.00 98.19 79 ALA A C 1
ATOM 629 O O . ALA A 1 79 ? 8.152 7.396 -1.289 1.00 98.19 79 ALA A O 1
ATOM 630 N N . TYR A 1 80 ? 7.685 5.214 -1.557 1.00 97.81 80 TYR A N 1
ATOM 631 C CA . TYR A 1 80 ? 6.246 5.434 -1.682 1.00 97.81 80 TYR A CA 1
ATOM 632 C C . TYR A 1 80 ? 5.654 6.033 -0.406 1.00 97.81 80 TYR A C 1
ATOM 634 O O . TYR A 1 80 ? 4.938 7.023 -0.479 1.00 97.81 80 TYR A O 1
ATOM 642 N N . LEU A 1 81 ? 5.964 5.467 0.763 1.00 96.62 81 LEU A N 1
ATOM 643 C CA . LEU A 1 81 ? 5.445 5.969 2.033 1.00 96.62 81 LEU A CA 1
ATOM 644 C C . LEU A 1 81 ? 5.892 7.405 2.297 1.00 96.62 81 LEU A C 1
ATOM 646 O O . LEU A 1 81 ? 5.044 8.225 2.631 1.00 96.62 81 LEU A O 1
ATOM 650 N N . MET A 1 82 ? 7.173 7.723 2.094 1.00 96.06 82 MET A N 1
ATOM 651 C CA . MET A 1 82 ? 7.684 9.086 2.272 1.00 96.06 82 MET A CA 1
ATOM 652 C C . MET A 1 82 ? 6.971 10.082 1.356 1.00 96.06 82 MET A C 1
ATOM 654 O O . MET A 1 82 ? 6.495 11.099 1.848 1.00 96.06 82 MET A O 1
ATOM 658 N N . GLN A 1 83 ? 6.772 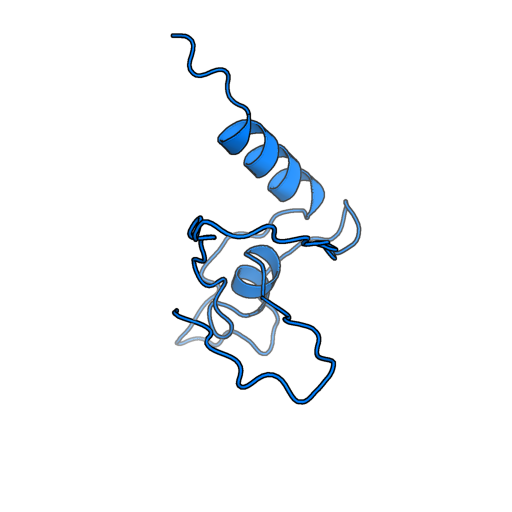9.739 0.078 1.00 95.88 83 GLN A N 1
ATOM 659 C CA . GLN A 1 83 ? 5.992 10.576 -0.836 1.00 95.88 83 GLN A CA 1
ATOM 660 C C . GLN A 1 83 ? 4.558 10.791 -0.330 1.00 95.88 83 GLN A C 1
ATOM 662 O O . GLN A 1 83 ? 4.057 11.909 -0.345 1.00 95.88 83 GLN A O 1
ATOM 667 N N . ARG A 1 84 ? 3.878 9.741 0.155 1.00 94.75 84 ARG A N 1
ATOM 668 C CA . ARG A 1 84 ? 2.505 9.871 0.680 1.00 94.75 84 ARG A CA 1
AT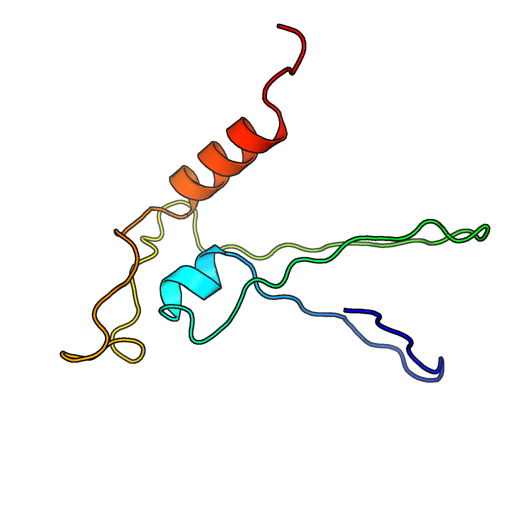OM 669 C C . ARG A 1 84 ? 2.445 10.696 1.963 1.00 94.75 84 ARG A C 1
ATOM 671 O O . ARG A 1 84 ? 1.460 11.406 2.167 1.00 94.75 84 ARG A O 1
ATOM 678 N N . TYR A 1 85 ? 3.464 10.605 2.818 1.00 93.00 85 TYR A N 1
ATOM 679 C CA . TYR A 1 85 ? 3.601 11.474 3.984 1.00 93.00 85 TYR A CA 1
ATOM 680 C C . TYR A 1 85 ? 3.754 12.930 3.551 1.00 93.00 85 TYR A C 1
ATOM 682 O O . TYR A 1 85 ? 3.006 13.771 4.039 1.00 93.00 85 TYR A O 1
ATOM 690 N N . GLU A 1 86 ? 4.639 13.216 2.599 1.00 92.75 86 GLU A N 1
ATOM 691 C CA . GLU A 1 86 ? 4.795 14.558 2.037 1.00 92.75 86 GLU A CA 1
ATOM 692 C C . GLU A 1 86 ? 3.464 15.063 1.471 1.00 92.75 86 GLU A C 1
ATOM 694 O O . GLU A 1 86 ? 2.954 16.052 1.977 1.00 92.75 86 GLU A O 1
ATOM 699 N N . ASP A 1 87 ? 2.816 14.332 0.556 1.00 91.31 87 ASP A N 1
ATOM 700 C CA . ASP A 1 87 ? 1.530 14.718 -0.055 1.00 91.31 87 ASP A CA 1
ATOM 701 C C . ASP A 1 87 ? 0.426 15.038 0.975 1.00 91.31 87 ASP A C 1
ATOM 703 O O . ASP A 1 87 ? -0.447 15.874 0.731 1.00 91.31 87 ASP A O 1
ATOM 707 N N . THR A 1 88 ? 0.423 14.322 2.104 1.00 88.69 88 THR A N 1
ATOM 708 C CA . THR A 1 88 ? -0.611 14.437 3.145 1.00 88.69 88 THR A CA 1
ATOM 709 C C . THR A 1 88 ? -0.323 15.579 4.112 1.00 88.69 88 THR A C 1
ATOM 711 O O . THR A 1 88 ? -1.256 16.239 4.570 1.00 88.69 88 THR A O 1
ATOM 714 N N . TYR A 1 89 ? 0.953 15.793 4.434 1.00 83.25 89 TYR A N 1
ATOM 715 C CA . TYR A 1 89 ? 1.407 16.719 5.469 1.00 83.25 89 TYR A CA 1
ATOM 716 C C . TYR A 1 89 ? 2.142 17.946 4.914 1.00 83.25 89 TYR A C 1
ATOM 718 O O . TYR A 1 89 ? 2.720 18.689 5.707 1.00 83.25 89 TYR A O 1
ATOM 726 N N . VAL A 1 90 ? 2.105 18.202 3.596 1.00 73.19 90 VAL A N 1
ATOM 727 C CA . VAL A 1 90 ? 2.491 19.510 3.042 1.00 73.19 90 VAL A CA 1
ATOM 728 C C . VAL A 1 90 ? 1.726 20.584 3.810 1.00 73.19 90 VAL A C 1
ATOM 730 O O . VAL A 1 90 ? 0.491 20.570 3.850 1.00 73.19 90 VAL A O 1
ATOM 733 N N . ASP A 1 91 ? 2.464 21.512 4.418 1.00 62.88 91 ASP A N 1
ATOM 734 C CA . ASP A 1 91 ? 1.874 22.686 5.038 1.00 62.88 91 ASP A CA 1
ATOM 735 C C . ASP A 1 91 ? 1.136 23.483 3.956 1.00 62.88 91 ASP A C 1
ATOM 737 O O . ASP A 1 91 ? 1.736 24.011 3.023 1.00 62.88 91 ASP A O 1
ATOM 741 N N . ARG A 1 92 ? -0.195 23.523 4.042 1.00 58.00 92 ARG A N 1
ATOM 742 C CA . ARG A 1 92 ? -1.062 24.234 3.088 1.00 58.00 92 ARG A CA 1
ATOM 743 C C . ARG A 1 92 ? -1.102 25.745 3.360 1.00 58.00 92 ARG A C 1
ATOM 745 O O . ARG A 1 92 ? -2.081 26.397 3.011 1.00 58.00 92 ARG A O 1
ATOM 752 N N . SER A 1 93 ? -0.085 26.289 4.026 1.00 56.12 93 SER A N 1
ATOM 753 C CA . SER A 1 93 ? -0.011 27.680 4.480 1.00 56.12 93 SER A CA 1
ATOM 754 C C . SER A 1 93 ? 0.548 28.666 3.440 1.00 56.12 93 SER A C 1
ATOM 756 O O . SER A 1 93 ? 0.795 29.822 3.783 1.00 56.12 93 SER A O 1
ATOM 758 N N . SER A 1 94 ? 0.701 28.257 2.175 1.00 47.44 94 SER A N 1
ATOM 759 C CA . SER A 1 94 ? 1.059 29.141 1.051 1.00 47.44 94 SER A CA 1
ATOM 760 C C . SER A 1 94 ? -0.129 29.466 0.154 1.00 47.44 94 SER A C 1
ATOM 762 O O . SER A 1 94 ? -0.724 28.491 -0.364 1.00 47.44 94 SER A O 1
#

pLDDT: mean 88.93, std 15.72, range [32.34, 98.69]